Protein AF-A0A813ECW1-F1 (afdb_monomer_lite)

InterPro domains:
  IPR001841 Zinc finger, RING-type [PF13639] (29-78)
  IPR001841 Zinc finger, RING-type [PS50089] (30-78)
  IPR001841 Zinc finger, RING-type [SM00184] (30-77)
  IPR013083 Zinc finger, RING/FYVE/PHD-type [G3DSA:3.30.40.10] (15-83)

pLDDT: mean 78.7, std 11.45, range [41.69, 91.12]

Structure (mmCIF, N/CA/C/O backbone):
data_AF-A0A813ECW1-F1
#
_entry.id   AF-A0A813ECW1-F1
#
loop_
_atom_site.group_PDB
_atom_site.id
_atom_site.type_symbol
_atom_site.label_atom_id
_atom_site.label_alt_id
_atom_site.label_comp_id
_atom_site.label_asym_id
_atom_site.label_entity_id
_atom_site.label_seq_id
_atom_site.pdbx_PDB_ins_code
_atom_site.Cartn_x
_atom_site.Cartn_y
_atom_site.Cartn_z
_atom_site.occupancy
_atom_site.B_iso_or_equiv
_atom_site.auth_seq_id
_atom_site.auth_comp_id
_atom_site.auth_asym_id
_atom_site.auth_atom_id
_atom_site.pdbx_PDB_model_num
ATOM 1 N N . LYS A 1 1 ? 11.290 26.693 -18.564 1.00 41.69 1 LYS A N 1
ATOM 2 C CA . LYS A 1 1 ? 10.638 26.356 -17.272 1.00 41.69 1 LYS A CA 1
ATOM 3 C C . LYS A 1 1 ? 10.086 24.930 -17.364 1.00 41.69 1 LYS A C 1
ATOM 5 O O . LYS A 1 1 ? 8.892 24.751 -17.562 1.00 41.69 1 LYS A O 1
ATOM 10 N N . SER A 1 2 ? 10.957 23.919 -17.320 1.00 41.91 2 SER A N 1
ATOM 11 C CA . SER A 1 2 ? 10.529 22.520 -17.451 1.00 41.91 2 SER A CA 1
ATOM 12 C C . SER A 1 2 ? 10.065 22.011 -16.097 1.00 41.91 2 SER A C 1
ATOM 14 O O . SER A 1 2 ? 10.889 21.720 -15.232 1.00 41.91 2 SER A O 1
ATOM 16 N N . ARG A 1 3 ? 8.746 21.927 -15.909 1.00 52.62 3 ARG A N 1
ATOM 17 C CA . ARG A 1 3 ? 8.145 21.195 -14.792 1.00 52.62 3 ARG A CA 1
ATOM 18 C C . ARG A 1 3 ? 8.405 19.708 -15.031 1.00 52.62 3 ARG A C 1
ATOM 20 O O . ARG A 1 3 ? 7.596 19.027 -15.650 1.00 52.62 3 ARG A O 1
ATOM 27 N N . ARG A 1 4 ? 9.575 19.213 -14.619 1.00 54.56 4 ARG A N 1
ATOM 28 C CA . ARG A 1 4 ? 9.759 17.773 -14.432 1.00 54.56 4 ARG A CA 1
ATOM 29 C C . ARG A 1 4 ? 8.832 17.404 -13.279 1.00 54.56 4 ARG A C 1
ATOM 31 O O . ARG A 1 4 ? 9.107 17.782 -12.148 1.00 54.56 4 ARG A O 1
ATOM 38 N N . THR A 1 5 ? 7.704 16.769 -13.584 1.00 50.12 5 THR A N 1
ATOM 39 C CA . THR A 1 5 ? 6.872 16.115 -12.567 1.00 50.12 5 THR A CA 1
ATOM 40 C C . THR A 1 5 ? 7.782 15.237 -11.711 1.00 50.12 5 THR A C 1
ATOM 42 O O . THR A 1 5 ? 8.613 14.527 -12.296 1.00 50.12 5 THR A O 1
ATOM 45 N N . PRO A 1 6 ? 7.687 15.292 -10.376 1.00 56.75 6 PRO A N 1
A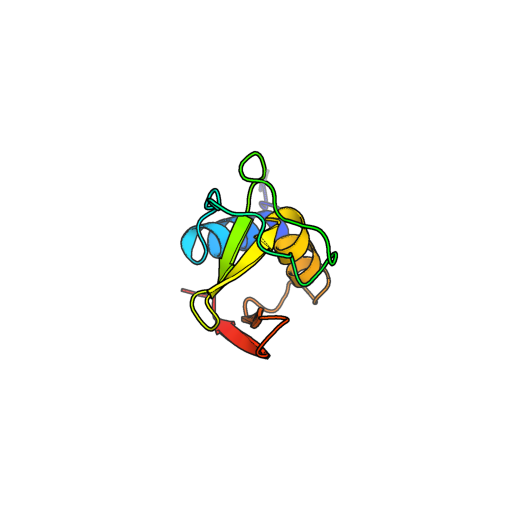TOM 46 C CA . PRO A 1 6 ? 8.549 14.500 -9.519 1.00 56.75 6 PRO A CA 1
ATOM 47 C C . PRO A 1 6 ? 8.357 13.014 -9.853 1.00 56.75 6 PRO A C 1
ATOM 49 O O . PRO A 1 6 ? 7.242 12.535 -10.043 1.00 56.75 6 PRO A O 1
ATOM 52 N N . GLU A 1 7 ? 9.469 12.288 -9.973 1.00 59.19 7 GLU A N 1
ATOM 53 C CA . GLU A 1 7 ? 9.532 10.837 -10.211 1.00 59.19 7 GLU A CA 1
ATOM 54 C C . GLU A 1 7 ? 8.494 10.006 -9.408 1.00 59.19 7 GLU A C 1
ATOM 56 O O . GLU A 1 7 ? 7.880 9.116 -10.006 1.00 59.19 7 GLU A O 1
ATOM 61 N N . PRO A 1 8 ? 8.192 10.317 -8.125 1.00 64.06 8 PRO A N 1
ATOM 62 C CA . PRO A 1 8 ? 7.138 9.634 -7.362 1.00 64.06 8 PRO A CA 1
ATOM 63 C C . PRO A 1 8 ? 5.703 9.808 -7.895 1.00 64.06 8 PRO A C 1
ATOM 65 O O . PRO A 1 8 ? 4.893 8.900 -7.721 1.00 64.06 8 PRO A O 1
ATOM 68 N N . GLU A 1 9 ? 5.356 10.907 -8.577 1.00 68.44 9 GLU A N 1
ATOM 69 C CA . GLU A 1 9 ? 3.990 11.109 -9.104 1.00 68.44 9 GLU A CA 1
ATOM 70 C C . GLU A 1 9 ? 3.674 10.163 -10.268 1.00 68.44 9 GLU A C 1
ATOM 72 O O . GLU A 1 9 ? 2.594 9.575 -10.324 1.00 68.44 9 GLU A O 1
ATOM 77 N N . ARG A 1 10 ? 4.629 9.955 -11.186 1.00 75.75 10 ARG A N 1
ATOM 78 C CA . ARG A 1 10 ? 4.438 9.044 -12.336 1.00 75.75 10 ARG A CA 1
ATOM 79 C C . ARG A 1 10 ? 4.224 7.608 -11.869 1.00 75.75 10 ARG A C 1
ATOM 81 O O . ARG A 1 10 ? 3.431 6.858 -12.438 1.00 75.75 10 ARG A O 1
ATOM 88 N N . LEU A 1 11 ? 4.927 7.254 -10.805 1.00 76.62 11 LEU A N 1
ATOM 89 C CA . LEU A 1 11 ? 4.857 5.955 -10.177 1.00 76.62 11 LEU A CA 1
ATOM 90 C C . LEU A 1 11 ? 3.525 5.754 -9.445 1.00 76.62 11 LEU A C 1
ATOM 92 O O . LEU A 1 11 ? 2.892 4.715 -9.624 1.00 76.62 11 LEU A O 1
ATOM 96 N N . ARG A 1 12 ? 3.063 6.765 -8.695 1.00 77.88 12 ARG A N 1
ATOM 97 C CA . ARG A 1 12 ? 1.750 6.746 -8.035 1.00 77.88 12 ARG A CA 1
ATOM 98 C C . ARG A 1 12 ? 0.613 6.606 -9.041 1.00 77.88 12 ARG A C 1
ATOM 100 O O . ARG A 1 12 ? -0.247 5.759 -8.842 1.00 77.88 12 ARG A O 1
ATOM 107 N N . ASN A 1 13 ? 0.650 7.353 -10.144 1.00 81.56 13 ASN A N 1
ATOM 108 C CA . ASN A 1 13 ? -0.366 7.250 -11.197 1.00 81.56 13 ASN A CA 1
ATOM 109 C C . ASN A 1 13 ? -0.410 5.857 -11.835 1.00 81.56 13 ASN A C 1
ATOM 111 O O . ASN A 1 13 ? -1.481 5.357 -12.159 1.00 81.56 13 ASN A O 1
ATOM 115 N N . SER A 1 14 ? 0.744 5.217 -12.007 1.00 83.94 14 SER A N 1
ATOM 116 C CA . SER A 1 14 ? 0.810 3.881 -12.608 1.00 83.94 14 SER A CA 1
ATOM 117 C C . SER A 1 14 ? 0.308 2.816 -11.646 1.00 83.94 14 SER A C 1
ATOM 119 O O . SER A 1 14 ? -0.483 1.960 -12.026 1.00 83.94 14 SER A O 1
ATOM 121 N N . VAL A 1 15 ? 0.687 2.918 -10.372 1.00 83.69 15 VAL A N 1
ATOM 122 C CA . VAL A 1 15 ? 0.100 2.093 -9.317 1.00 83.69 15 VAL A CA 1
ATOM 123 C C . VAL A 1 15 ? -1.418 2.273 -9.272 1.00 83.69 15 VAL A C 1
ATOM 125 O O . VAL A 1 15 ? -2.128 1.282 -9.177 1.00 83.69 15 VAL A O 1
ATOM 128 N N . ASP A 1 16 ? -1.918 3.503 -9.389 1.00 84.31 16 ASP A N 1
ATOM 129 C CA . ASP A 1 16 ? -3.353 3.787 -9.366 1.00 84.31 16 ASP A CA 1
ATOM 130 C C . ASP A 1 16 ? -4.122 3.171 -10.526 1.00 84.31 16 ASP A C 1
ATOM 132 O O . ASP A 1 16 ? -5.195 2.606 -10.327 1.00 84.31 16 ASP A O 1
ATOM 136 N N . ARG A 1 17 ? -3.512 3.177 -11.711 1.00 84.31 17 ARG A N 1
ATOM 137 C CA . ARG A 1 17 ? -4.077 2.557 -12.910 1.00 84.31 17 ARG A CA 1
ATOM 138 C C . ARG A 1 17 ? -4.141 1.030 -12.825 1.00 84.31 17 ARG A C 1
ATOM 140 O O . ARG A 1 17 ? -5.042 0.437 -13.405 1.00 84.31 17 ARG A O 1
ATOM 147 N N . HIS A 1 18 ? -3.181 0.39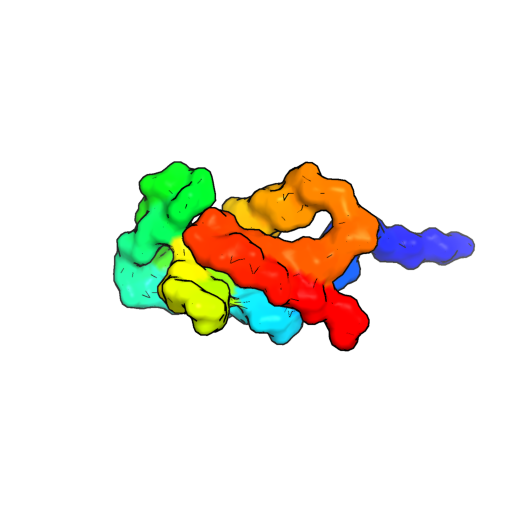9 -12.148 1.00 83.31 18 HIS A N 1
ATOM 148 C CA . HIS A 1 18 ? -3.085 -1.063 -12.049 1.00 83.31 18 HIS A CA 1
ATOM 149 C C . HIS A 1 18 ? -3.765 -1.644 -10.803 1.00 83.31 18 HIS A C 1
ATOM 151 O O . HIS A 1 18 ? -4.280 -2.758 -10.851 1.00 83.31 18 HIS A O 1
ATOM 157 N N . PHE A 1 19 ? -3.763 -0.906 -9.697 1.00 84.31 19 PHE A N 1
ATOM 158 C CA . PHE A 1 19 ? -4.290 -1.333 -8.404 1.00 84.31 19 PHE A CA 1
ATOM 159 C C . PHE A 1 19 ? -5.214 -0.246 -7.865 1.00 84.31 19 PHE A C 1
ATOM 161 O O . PHE A 1 19 ? -4.773 0.546 -7.035 1.00 84.31 19 PHE A O 1
ATOM 168 N N . PRO A 1 20 ? -6.464 -0.140 -8.334 1.00 83.88 20 PRO A N 1
ATOM 169 C CA . PRO A 1 20 ? -7.358 0.923 -7.896 1.00 83.88 20 PRO A CA 1
ATOM 170 C C . PRO A 1 20 ? -7.574 0.883 -6.379 1.00 83.88 20 PRO A C 1
ATOM 172 O O . PRO A 1 20 ? -7.560 -0.180 -5.753 1.00 83.88 20 PRO A O 1
ATOM 175 N N . VAL A 1 21 ? -7.773 2.060 -5.784 1.00 84.75 21 VAL A N 1
ATOM 176 C CA . VAL A 1 21 ? -8.177 2.147 -4.379 1.00 84.75 21 VAL A CA 1
ATOM 177 C C . VAL A 1 21 ? -9.601 1.626 -4.248 1.00 84.75 21 VAL A C 1
ATOM 179 O O . VAL A 1 21 ? -10.513 2.116 -4.912 1.00 84.75 21 VAL A O 1
ATOM 182 N N . VAL A 1 22 ? -9.780 0.662 -3.358 1.00 84.62 22 VAL A N 1
ATOM 183 C CA . VAL A 1 22 ? -11.057 0.068 -2.990 1.00 84.62 22 VAL A CA 1
ATOM 184 C C . VAL A 1 22 ? -11.322 0.319 -1.509 1.00 84.62 22 VAL A C 1
ATOM 186 O O . VAL A 1 22 ? -10.409 0.350 -0.684 1.00 84.62 22 VAL A O 1
ATOM 189 N N . SER A 1 23 ? -12.589 0.517 -1.168 1.00 81.75 23 SER A N 1
ATOM 190 C CA . SER A 1 23 ? -13.065 0.453 0.212 1.00 81.75 23 SER A CA 1
ATOM 191 C C . SER A 1 23 ? -13.428 -0.995 0.513 1.00 81.75 23 SER A C 1
ATOM 193 O O . SER A 1 23 ? -14.302 -1.565 -0.145 1.00 81.75 23 SER A O 1
ATOM 195 N N . VAL A 1 24 ? -12.753 -1.596 1.482 1.00 78.19 24 VAL A N 1
ATOM 196 C CA . VAL A 1 24 ? -13.008 -2.978 1.892 1.00 78.19 24 VAL A CA 1
ATOM 197 C C . VAL A 1 24 ? -14.183 -3.040 2.864 1.00 78.19 24 VAL A C 1
ATOM 199 O O . VAL A 1 24 ? -14.284 -2.245 3.794 1.00 78.19 24 VAL A O 1
ATOM 202 N N . LEU A 1 25 ? -15.094 -3.983 2.625 1.00 68.44 25 LEU A N 1
ATOM 203 C CA . LEU A 1 25 ? -16.191 -4.324 3.529 1.00 68.44 25 LEU A CA 1
ATOM 204 C C . LEU A 1 25 ? -15.751 -5.530 4.362 1.00 68.44 25 LEU A C 1
ATOM 206 O O . LEU A 1 25 ? -15.721 -6.657 3.877 1.00 68.44 25 LEU A O 1
ATOM 210 N N . GLY A 1 26 ? -15.351 -5.257 5.597 1.00 68.00 26 GLY A N 1
ATOM 211 C CA . GLY A 1 26 ? -14.685 -6.197 6.495 1.00 68.00 26 GLY A CA 1
ATOM 212 C C . GLY A 1 26 ? -13.482 -5.509 7.128 1.00 68.00 26 GLY A C 1
ATOM 213 O O . GLY A 1 26 ? -13.075 -4.449 6.664 1.00 68.00 26 GLY A O 1
ATOM 214 N N . GLU A 1 27 ? -12.914 -6.093 8.173 1.00 77.75 27 GLU A N 1
ATOM 215 C CA . GLU A 1 27 ? -11.688 -5.604 8.815 1.00 77.75 27 GLU A CA 1
ATOM 216 C C . GLU A 1 27 ? -10.486 -6.443 8.332 1.00 77.75 27 GLU A C 1
ATOM 218 O O . GLU A 1 27 ? -9.914 -7.196 9.126 1.00 77.75 27 GLU A O 1
ATOM 223 N N . PRO A 1 28 ? -10.103 -6.427 7.030 1.00 84.00 28 PRO A N 1
ATOM 224 C CA . PRO A 1 28 ? -8.956 -7.203 6.591 1.00 84.00 28 PRO A CA 1
ATOM 225 C C . PRO A 1 28 ? -7.690 -6.613 7.205 1.00 84.00 28 PRO A C 1
ATOM 227 O O . PRO A 1 28 ? -7.536 -5.403 7.334 1.00 84.00 28 PRO A O 1
ATOM 230 N N . THR A 1 29 ? -6.756 -7.469 7.591 1.00 87.56 29 THR A N 1
ATOM 231 C CA . THR A 1 29 ? -5.520 -7.023 8.232 1.00 87.56 29 THR A CA 1
ATOM 232 C C . THR A 1 29 ? -4.489 -6.626 7.181 1.00 87.56 29 THR A C 1
ATOM 234 O O . THR A 1 29 ? -4.094 -7.439 6.345 1.00 87.56 29 THR A O 1
ATOM 237 N N . CYS A 1 30 ? -4.004 -5.387 7.239 1.00 88.50 30 CYS A N 1
ATOM 238 C CA . CYS A 1 30 ? -2.899 -4.933 6.406 1.00 88.50 30 CYS A CA 1
ATOM 239 C C . CYS A 1 30 ? -1.614 -5.643 6.845 1.00 88.50 30 CYS A C 1
ATOM 241 O O . CYS A 1 30 ? -1.093 -5.370 7.923 1.00 88.50 30 CYS A O 1
ATOM 243 N N . ALA A 1 31 ? -1.036 -6.502 6.004 1.00 84.94 31 ALA A N 1
ATOM 244 C CA . ALA A 1 31 ? 0.167 -7.249 6.389 1.00 84.94 31 ALA A CA 1
ATOM 245 C C . ALA A 1 31 ? 1.459 -6.401 6.459 1.00 84.94 31 ALA A C 1
ATOM 247 O O . ALA A 1 31 ? 2.517 -6.928 6.789 1.00 84.94 31 ALA A O 1
ATOM 248 N N . ILE A 1 32 ? 1.393 -5.099 6.147 1.00 85.75 32 ILE A N 1
ATOM 249 C CA . ILE A 1 32 ? 2.537 -4.173 6.241 1.00 85.75 32 ILE A CA 1
ATOM 250 C C . ILE A 1 32 ? 2.612 -3.541 7.635 1.00 85.75 32 ILE A C 1
ATOM 252 O O . ILE A 1 32 ? 3.662 -3.582 8.265 1.00 85.75 32 ILE A O 1
ATOM 256 N N . CYS A 1 33 ? 1.509 -2.960 8.118 1.00 88.69 33 CYS A N 1
ATOM 257 C CA . CYS A 1 33 ? 1.447 -2.336 9.445 1.00 88.69 33 CYS A CA 1
ATOM 258 C C . CYS A 1 33 ? 0.822 -3.233 10.522 1.00 88.69 33 CYS A C 1
ATOM 260 O O . CYS A 1 33 ? 0.835 -2.861 11.689 1.00 88.69 33 CYS A O 1
ATOM 262 N N . LEU A 1 34 ? 0.294 -4.402 10.141 1.00 87.81 34 LEU A N 1
ATOM 263 C CA . LEU A 1 34 ? -0.410 -5.359 11.003 1.00 87.81 34 LEU A CA 1
ATOM 264 C C . LEU A 1 34 ? -1.690 -4.803 11.657 1.00 87.81 34 LEU A C 1
ATOM 266 O O . LEU A 1 34 ? -2.210 -5.402 12.595 1.00 87.81 34 LEU A O 1
ATOM 270 N N . SER A 1 35 ? -2.226 -3.696 11.137 1.00 88.75 35 SER A N 1
ATOM 271 C CA . SER A 1 35 ? -3.490 -3.098 11.584 1.00 88.75 35 SER A CA 1
ATOM 272 C C . SER A 1 35 ? -4.662 -3.528 10.705 1.00 88.75 35 SER A C 1
ATOM 274 O O . SER A 1 35 ? -4.489 -3.794 9.512 1.00 88.75 35 SER A O 1
ATOM 276 N N . ALA A 1 36 ? -5.862 -3.566 11.286 1.00 87.44 36 ALA A N 1
ATOM 277 C CA . ALA A 1 36 ? -7.099 -3.729 10.531 1.00 87.44 36 ALA A CA 1
ATOM 278 C C . ALA A 1 36 ? -7.304 -2.530 9.598 1.00 87.44 36 ALA A C 1
ATOM 280 O O . ALA A 1 36 ? -7.158 -1.386 10.018 1.00 87.44 36 ALA A O 1
ATOM 281 N N . VAL A 1 37 ? -7.627 -2.819 8.343 1.00 88.12 37 VAL A N 1
ATOM 282 C CA . VAL A 1 37 ? -8.011 -1.831 7.344 1.00 88.12 37 VAL A CA 1
ATOM 283 C C . VAL A 1 37 ? -9.482 -1.526 7.547 1.00 88.12 37 VAL A C 1
ATOM 285 O O . VAL A 1 37 ? -10.329 -2.406 7.383 1.00 88.12 37 VAL A O 1
ATOM 288 N N . LEU A 1 38 ? -9.790 -0.286 7.907 1.00 83.12 38 LEU A N 1
ATOM 289 C CA . LEU A 1 38 ? -11.172 0.124 8.103 1.00 83.12 38 LEU A CA 1
ATOM 290 C C . LEU A 1 38 ? -11.846 0.428 6.763 1.00 83.12 38 LEU A C 1
ATOM 292 O O . LEU A 1 38 ? -11.222 0.878 5.803 1.00 83.12 38 LEU A O 1
ATOM 296 N N . SER A 1 39 ? -13.164 0.270 6.714 1.00 78.31 39 SER A N 1
ATOM 297 C CA . SER A 1 39 ? -13.986 0.639 5.553 1.00 78.31 39 SER A CA 1
ATOM 298 C C . SER A 1 39 ? -13.975 2.146 5.258 1.00 78.31 39 SER A C 1
ATOM 300 O O . SER A 1 39 ? -14.272 2.563 4.139 1.00 78.31 39 SER A O 1
ATOM 302 N N . THR A 1 40 ? -13.602 2.968 6.243 1.00 81.62 40 THR A N 1
ATOM 303 C CA . THR A 1 40 ? -13.371 4.412 6.095 1.00 81.62 40 THR A CA 1
ATOM 304 C C . THR A 1 40 ? -12.018 4.748 5.470 1.00 81.62 40 THR A C 1
ATOM 306 O O . THR A 1 40 ? -11.789 5.896 5.093 1.00 81.62 40 THR A O 1
ATOM 309 N N . GLU A 1 41 ? -11.109 3.778 5.379 1.00 85.00 41 GLU A N 1
ATOM 310 C CA . GLU A 1 41 ? -9.749 3.980 4.900 1.00 85.00 41 GLU A CA 1
ATOM 311 C C . GLU A 1 41 ? -9.580 3.559 3.441 1.00 85.00 41 GLU A C 1
ATOM 313 O O . GLU A 1 41 ? -10.299 2.727 2.884 1.00 85.00 41 GLU A O 1
ATOM 318 N N . ARG A 1 42 ? -8.593 4.176 2.791 1.00 87.56 42 ARG A N 1
ATOM 319 C CA . ARG A 1 42 ? -8.229 3.868 1.410 1.00 87.56 42 ARG A CA 1
ATOM 320 C C . ARG A 1 42 ? -7.368 2.616 1.411 1.00 87.56 42 ARG A C 1
ATOM 322 O O . ARG A 1 42 ? -6.243 2.653 1.909 1.00 87.56 42 ARG A O 1
ATOM 329 N N . ALA A 1 43 ? -7.860 1.542 0.810 1.00 88.25 43 ALA A N 1
ATOM 330 C CA . ALA A 1 43 ? -7.119 0.300 0.684 1.00 88.25 43 ALA A CA 1
ATOM 331 C C . ALA A 1 43 ? -6.892 -0.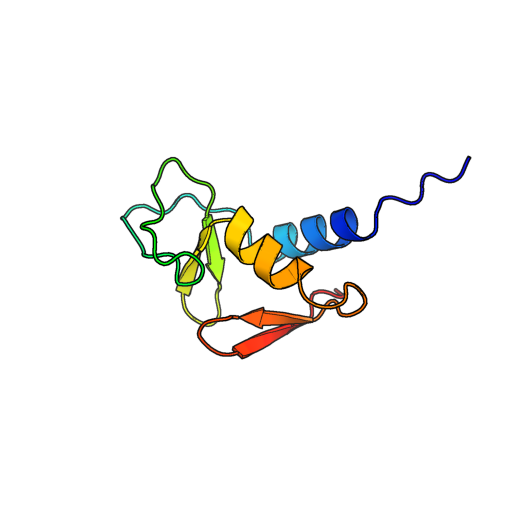065 -0.780 1.00 88.25 43 ALA A C 1
ATOM 333 O O . ALA A 1 43 ? -7.609 0.382 -1.668 1.00 88.25 43 ALA A O 1
ATOM 334 N N . ARG A 1 44 ? -5.875 -0.871 -1.055 1.00 87.94 44 ARG A N 1
ATOM 335 C CA . ARG A 1 44 ? -5.654 -1.489 -2.361 1.00 87.94 44 ARG A CA 1
ATOM 336 C C . ARG A 1 44 ? -5.618 -2.992 -2.179 1.00 87.94 44 ARG A C 1
ATOM 338 O O . ARG A 1 44 ? -4.880 -3.502 -1.334 1.00 87.94 44 ARG A O 1
ATOM 345 N N . GLU A 1 45 ? -6.405 -3.680 -2.992 1.00 86.44 45 GLU A N 1
ATOM 346 C CA . GLU A 1 45 ? -6.360 -5.131 -3.094 1.00 86.44 45 GLU A CA 1
ATOM 347 C C . GLU A 1 45 ? -5.384 -5.536 -4.203 1.00 86.44 45 GLU A C 1
ATOM 349 O O . GLU A 1 45 ? -5.425 -5.015 -5.320 1.00 86.44 45 GLU A O 1
ATOM 354 N N . LEU A 1 46 ? -4.479 -6.460 -3.888 1.00 85.31 46 LEU A N 1
ATOM 355 C CA . LEU A 1 46 ? -3.531 -7.010 -4.853 1.00 85.31 46 LEU A CA 1
ATOM 356 C C . LEU A 1 46 ? -4.116 -8.273 -5.518 1.00 85.31 46 LEU A C 1
ATOM 358 O O . LEU A 1 46 ? -4.306 -9.274 -4.822 1.00 85.31 46 LEU A O 1
ATOM 362 N N . PRO A 1 47 ? -4.309 -8.298 -6.854 1.00 82.19 47 PRO A N 1
ATOM 363 C CA . PRO A 1 47 ? -5.011 -9.377 -7.557 1.00 82.19 47 PRO A CA 1
ATOM 364 C C . PRO A 1 47 ? -4.293 -10.734 -7.513 1.00 82.19 47 PRO A C 1
ATOM 366 O O . PRO A 1 47 ? -4.924 -11.768 -7.678 1.00 82.19 47 PRO A O 1
ATOM 369 N N . CYS A 1 48 ? -2.981 -10.770 -7.263 1.00 84.44 48 CYS A N 1
ATOM 370 C CA . CYS A 1 48 ? -2.231 -12.026 -7.149 1.00 84.44 48 CYS A CA 1
ATOM 371 C C . CYS A 1 48 ? -2.659 -12.877 -5.951 1.00 84.44 48 CYS A C 1
ATOM 373 O O . CYS A 1 48 ? -2.538 -14.096 -6.000 1.00 84.44 48 CYS A O 1
ATOM 375 N N . CYS A 1 49 ? -3.043 -12.228 -4.850 1.00 83.44 49 CYS A N 1
ATOM 376 C CA . CYS A 1 49 ? -3.171 -12.876 -3.548 1.00 83.44 49 CYS A CA 1
ATOM 377 C C . CYS A 1 49 ? -4.421 -12.397 -2.786 1.00 83.44 49 CYS A C 1
ATOM 379 O O . CYS A 1 49 ? -4.551 -12.740 -1.617 1.00 83.44 49 CYS A O 1
ATOM 381 N N . SER A 1 50 ? -5.289 -11.581 -3.407 1.00 81.50 50 SER A N 1
ATOM 382 C CA . SER A 1 50 ? -6.480 -10.925 -2.823 1.00 81.50 50 SER A CA 1
ATOM 383 C C . SER A 1 50 ? -6.254 -10.338 -1.424 1.00 81.50 50 SER A C 1
ATOM 385 O O . SER A 1 50 ? -7.136 -10.326 -0.573 1.00 81.50 50 SER A O 1
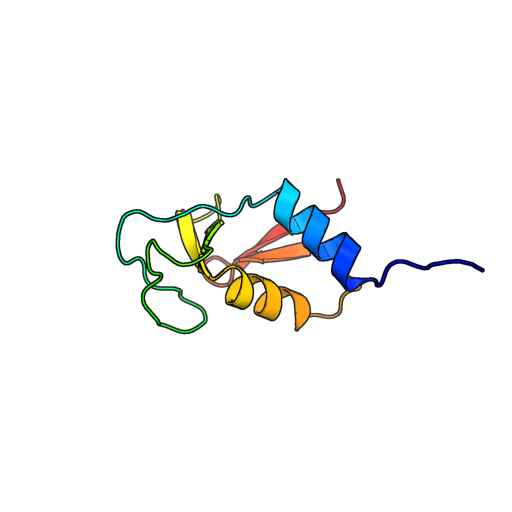ATOM 387 N N . ASN A 1 51 ? -5.031 -9.874 -1.161 1.00 85.81 51 ASN A N 1
ATOM 388 C CA . ASN A 1 51 ? -4.683 -9.247 0.106 1.00 85.81 51 ASN A CA 1
ATOM 389 C C . ASN A 1 51 ? -4.931 -7.746 0.004 1.00 85.81 51 ASN A C 1
ATOM 391 O O . ASN A 1 51 ? -4.552 -7.118 -0.990 1.00 85.81 51 ASN A O 1
ATOM 395 N N . CYS A 1 52 ? -5.518 -7.193 1.058 1.00 87.25 52 CYS A N 1
ATOM 396 C CA . CYS A 1 52 ? -5.826 -5.778 1.169 1.00 87.25 52 CYS A CA 1
ATOM 397 C C . CYS A 1 52 ? -4.771 -5.070 2.017 1.00 87.25 52 CYS A C 1
ATOM 399 O O . CYS A 1 52 ? -4.380 -5.544 3.083 1.00 87.25 52 CYS A O 1
ATOM 401 N N . PHE A 1 53 ? -4.319 -3.917 1.543 1.00 89.25 53 PHE A N 1
ATOM 402 C CA . PHE A 1 53 ? -3.322 -3.093 2.218 1.00 89.25 53 PHE A CA 1
ATOM 403 C C . PHE A 1 53 ? -3.786 -1.649 2.223 1.00 89.25 53 PHE A C 1
ATOM 405 O O . PHE A 1 53 ? -4.446 -1.226 1.278 1.00 89.25 53 PHE A O 1
ATOM 412 N N . HIS A 1 54 ? -3.395 -0.863 3.224 1.00 91.12 54 HIS A N 1
ATOM 413 C CA . HIS A 1 54 ? -3.604 0.582 3.153 1.00 91.12 54 HIS A CA 1
ATOM 414 C C . HIS A 1 54 ? -2.892 1.165 1.928 1.00 91.12 54 HIS A C 1
ATOM 416 O O . HIS A 1 54 ? -1.760 0.770 1.629 1.00 91.12 54 HIS A O 1
ATOM 422 N N . ASP A 1 55 ? -3.540 2.125 1.261 1.00 88.38 55 ASP A N 1
ATOM 423 C CA . ASP A 1 55 ? -2.973 2.898 0.149 1.00 88.38 55 ASP A CA 1
ATOM 424 C C . ASP A 1 55 ? -1.590 3.432 0.527 1.00 88.38 55 ASP A C 1
ATOM 426 O O . ASP A 1 55 ? -0.622 3.227 -0.197 1.00 88.38 55 ASP A O 1
ATOM 430 N N . GLU A 1 56 ? -1.473 4.031 1.709 1.00 87.31 56 GLU A N 1
ATOM 431 C CA . GLU A 1 56 ? -0.212 4.591 2.187 1.00 87.31 56 GLU A CA 1
ATOM 432 C C . GLU A 1 56 ? 0.830 3.509 2.479 1.00 87.31 56 GLU A C 1
ATOM 434 O O . GLU A 1 56 ? 1.963 3.626 2.023 1.00 87.31 56 GLU A O 1
ATOM 439 N N . CYS A 1 57 ? 0.459 2.413 3.151 1.00 89.06 57 CYS A N 1
ATOM 440 C CA . CYS A 1 57 ? 1.403 1.344 3.484 1.00 89.06 57 CYS A CA 1
ATOM 441 C C . CYS A 1 57 ? 2.011 0.690 2.238 1.00 89.06 57 CYS A C 1
ATOM 443 O O . CYS A 1 57 ? 3.225 0.484 2.179 1.00 89.06 57 CYS A O 1
ATOM 445 N N . ILE A 1 58 ? 1.184 0.350 1.242 1.00 85.69 58 ILE A N 1
ATOM 446 C CA . ILE A 1 58 ? 1.681 -0.296 0.021 1.00 85.69 58 ILE A CA 1
ATOM 447 C C . ILE A 1 58 ? 2.493 0.679 -0.833 1.00 85.69 58 ILE A C 1
ATOM 449 O O . ILE A 1 58 ? 3.497 0.281 -1.423 1.00 85.69 58 ILE A O 1
ATOM 453 N N . MET A 1 59 ? 2.107 1.959 -0.863 1.00 83.94 59 MET A N 1
ATOM 454 C CA . MET A 1 59 ? 2.877 3.001 -1.538 1.00 83.94 59 MET A CA 1
ATOM 455 C C . MET A 1 59 ? 4.239 3.188 -0.885 1.00 83.94 59 MET A C 1
ATOM 457 O O . MET A 1 59 ? 5.236 3.191 -1.600 1.00 83.94 59 MET A O 1
ATOM 461 N N . ASP A 1 60 ? 4.298 3.291 0.441 1.00 85.62 60 ASP A N 1
ATOM 462 C CA . ASP A 1 60 ? 5.548 3.477 1.177 1.00 85.62 60 ASP A CA 1
ATOM 463 C C . ASP A 1 60 ? 6.494 2.290 0.966 1.00 85.62 60 ASP A C 1
ATOM 465 O O . ASP A 1 60 ? 7.636 2.469 0.543 1.00 85.62 60 ASP A O 1
ATOM 469 N N . TRP A 1 61 ? 5.978 1.060 1.088 1.00 85.25 61 TRP A N 1
ATOM 470 C CA . TRP A 1 61 ? 6.718 -0.174 0.791 1.00 85.25 61 TRP A CA 1
ATOM 471 C C . TRP A 1 61 ? 7.392 -0.143 -0.586 1.00 85.25 61 TRP A C 1
ATOM 473 O O . TRP A 1 61 ? 8.542 -0.542 -0.787 1.00 85.25 61 TRP A O 1
ATOM 483 N N . TRP A 1 62 ? 6.654 0.354 -1.563 1.00 81.88 62 TRP A N 1
ATOM 484 C CA . TRP A 1 62 ? 7.088 0.475 -2.934 1.00 81.88 62 TRP A CA 1
ATOM 485 C C . TRP A 1 62 ? 8.003 1.683 -3.195 1.00 81.88 62 TRP A C 1
ATOM 487 O O . TRP A 1 62 ? 8.832 1.627 -4.106 1.00 81.88 62 TRP A O 1
ATOM 497 N N . LEU A 1 63 ? 7.866 2.765 -2.432 1.00 77.00 63 LEU A N 1
ATOM 498 C CA . LEU A 1 63 ? 8.708 3.963 -2.489 1.00 77.00 63 LEU A CA 1
ATOM 499 C C . LEU A 1 63 ? 10.057 3.758 -1.777 1.00 77.00 63 LEU A C 1
ATOM 501 O O . LEU A 1 63 ? 11.036 4.391 -2.163 1.00 77.00 63 LEU A O 1
ATOM 505 N N . GLN A 1 64 ? 10.138 2.848 -0.798 1.00 72.75 64 GLN A N 1
ATOM 506 C CA . GLN A 1 64 ? 11.384 2.497 -0.098 1.00 72.75 64 GLN A CA 1
ATOM 507 C C . GLN A 1 64 ? 12.425 1.819 -1.007 1.00 72.75 64 GLN A C 1
ATOM 509 O O . GLN A 1 64 ? 13.628 1.883 -0.744 1.00 72.75 64 GLN A O 1
ATOM 514 N N . LYS A 1 65 ? 11.999 1.152 -2.088 1.00 65.50 65 LYS A N 1
ATOM 515 C CA . LYS A 1 65 ? 12.910 0.575 -3.090 1.00 65.50 65 LYS A CA 1
ATOM 516 C C . LYS A 1 65 ? 13.354 1.661 -4.079 1.00 65.50 65 LYS A C 1
ATOM 518 O O . LYS A 1 65 ? 12.566 2.548 -4.397 1.00 65.50 65 LYS A O 1
ATOM 523 N N . PRO A 1 66 ? 14.587 1.594 -4.621 1.00 60.00 66 PRO A N 1
ATOM 524 C CA . PRO A 1 66 ? 15.075 2.603 -5.555 1.00 60.00 66 PRO A CA 1
ATOM 525 C C . PRO A 1 66 ? 14.095 2.787 -6.724 1.00 60.00 66 PRO A C 1
ATOM 527 O O . PRO A 1 66 ? 13.865 1.863 -7.507 1.00 60.00 66 PRO A O 1
ATOM 530 N N . LEU A 1 67 ? 13.569 4.013 -6.842 1.00 60.03 67 LEU A N 1
ATOM 531 C CA . LEU A 1 67 ? 12.521 4.480 -7.771 1.00 60.03 67 LEU A CA 1
ATOM 532 C C . LEU A 1 67 ? 12.808 4.225 -9.265 1.00 60.03 67 LEU A C 1
ATOM 534 O O . LEU A 1 67 ? 11.945 4.429 -10.115 1.00 60.03 67 LEU A O 1
ATOM 538 N N . ARG A 1 68 ? 14.005 3.728 -9.599 1.00 59.06 68 ARG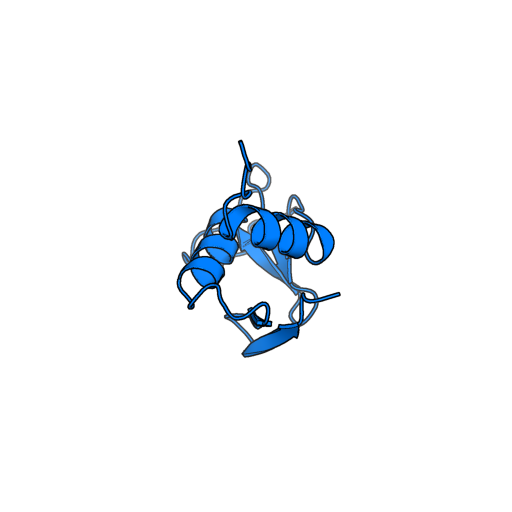 A N 1
ATOM 539 C CA . ARG A 1 68 ? 14.396 3.339 -10.960 1.00 59.06 68 ARG A CA 1
ATOM 540 C C . ARG A 1 68 ? 13.703 2.072 -11.459 1.00 59.06 68 ARG A C 1
ATOM 542 O O . ARG A 1 68 ? 13.684 1.846 -12.668 1.00 59.06 68 ARG A O 1
ATOM 549 N N . SER A 1 69 ? 13.138 1.256 -10.567 1.00 68.62 69 SER A N 1
ATOM 550 C CA . SER A 1 69 ? 12.416 0.047 -10.959 1.00 68.62 69 SER A CA 1
ATOM 551 C C . SER A 1 69 ? 10.906 0.247 -10.860 1.00 68.62 69 SER A C 1
ATOM 553 O O . SER A 1 69 ? 10.350 0.413 -9.778 1.00 68.62 69 SER A O 1
ATOM 555 N N . TRP A 1 70 ? 10.238 0.185 -12.010 1.00 76.38 70 TRP A N 1
ATOM 556 C CA . TRP A 1 70 ? 8.775 0.129 -12.131 1.00 76.38 70 TRP A CA 1
ATOM 557 C C . TRP A 1 70 ? 8.193 -1.240 -11.734 1.00 76.38 70 TRP A C 1
ATOM 559 O O . TRP A 1 70 ? 6.982 -1.440 -11.788 1.00 76.38 70 TRP A O 1
ATOM 569 N N . ILE A 1 71 ? 9.047 -2.178 -11.317 1.00 81.38 71 ILE A N 1
ATOM 570 C CA . ILE A 1 71 ? 8.641 -3.501 -10.856 1.00 81.38 71 ILE A CA 1
ATOM 571 C C . ILE A 1 71 ? 8.175 -3.404 -9.402 1.00 81.38 71 ILE A C 1
ATOM 573 O O . ILE A 1 71 ? 8.938 -3.033 -8.506 1.00 81.38 71 ILE A O 1
ATOM 577 N N . ARG A 1 72 ? 6.918 -3.768 -9.160 1.00 82.88 72 ARG A N 1
ATOM 578 C CA . ARG A 1 72 ? 6.287 -3.794 -7.842 1.00 82.88 72 ARG A CA 1
ATOM 579 C C . ARG A 1 72 ? 6.175 -5.207 -7.322 1.00 82.88 72 ARG A C 1
ATOM 581 O O . ARG A 1 72 ? 5.565 -6.055 -7.956 1.00 82.88 72 ARG A O 1
ATOM 588 N N . GLN A 1 73 ? 6.739 -5.455 -6.150 1.00 85.38 73 GLN A N 1
ATOM 589 C CA . GLN A 1 73 ? 6.658 -6.762 -5.510 1.00 85.38 73 GLN A CA 1
ATOM 590 C C . GLN A 1 73 ? 5.571 -6.772 -4.444 1.00 85.38 73 GLN A C 1
ATOM 592 O O . GLN A 1 73 ? 5.513 -5.863 -3.612 1.00 85.38 73 GLN A O 1
ATOM 597 N N . CYS A 1 74 ? 4.729 -7.804 -4.462 1.00 85.88 74 CYS A N 1
ATOM 598 C CA . CYS A 1 74 ? 3.779 -8.058 -3.387 1.00 85.88 74 CYS A CA 1
ATOM 599 C C . CYS A 1 74 ? 4.537 -8.499 -2.120 1.00 85.88 74 CYS A C 1
ATOM 601 O O . CYS A 1 74 ? 5.300 -9.466 -2.194 1.00 85.88 74 CYS A O 1
ATOM 603 N N . PRO A 1 75 ? 4.332 -7.856 -0.956 1.00 82.88 75 PRO A N 1
ATOM 604 C CA . PRO A 1 75 ? 5.007 -8.247 0.283 1.00 82.88 75 PRO A CA 1
ATOM 605 C C . PRO A 1 75 ? 4.598 -9.645 0.775 1.00 82.88 75 PRO A C 1
ATOM 607 O O . PRO A 1 75 ? 5.404 -10.321 1.405 1.00 82.88 75 PRO A O 1
ATOM 610 N N . MET A 1 76 ? 3.391 -10.113 0.435 1.00 82.81 76 MET A N 1
ATOM 611 C CA . MET A 1 76 ? 2.867 -11.409 0.891 1.00 82.81 76 MET A CA 1
ATOM 612 C C . MET A 1 76 ? 3.363 -12.590 0.059 1.00 82.81 76 MET A C 1
ATOM 614 O O . MET A 1 76 ? 3.756 -13.619 0.596 1.00 82.81 76 MET A O 1
ATOM 618 N N . CYS A 1 77 ? 3.353 -12.449 -1.265 1.00 86.38 77 CYS A N 1
ATOM 619 C CA . CYS A 1 77 ? 3.615 -13.566 -2.176 1.00 86.38 77 CYS A CA 1
ATOM 620 C C . CYS A 1 77 ? 4.766 -13.317 -3.152 1.00 86.38 77 CYS A C 1
ATOM 622 O O . CYS A 1 77 ? 5.026 -14.140 -4.023 1.00 86.38 77 CYS A O 1
ATOM 624 N N . ARG A 1 78 ? 5.473 -12.186 -3.016 1.00 84.25 78 ARG A N 1
ATOM 625 C CA . ARG A 1 78 ? 6.641 -11.802 -3.831 1.00 84.25 78 ARG A CA 1
ATOM 626 C C . ARG A 1 78 ? 6.381 -11.740 -5.341 1.00 84.25 78 ARG A C 1
ATOM 628 O O . ARG A 1 78 ? 7.325 -11.652 -6.123 1.00 84.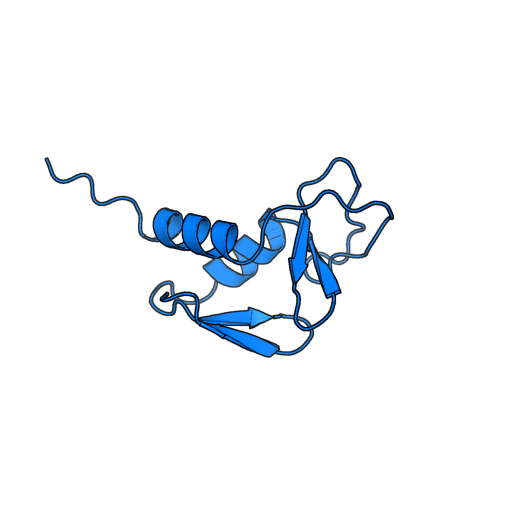25 78 ARG A O 1
ATOM 635 N N . HIS A 1 79 ? 5.114 -11.728 -5.757 1.00 85.94 79 HIS A N 1
ATOM 636 C CA . HIS A 1 79 ? 4.737 -11.563 -7.155 1.00 85.94 79 HIS A CA 1
ATOM 637 C C . HIS A 1 79 ? 5.203 -10.199 -7.670 1.00 85.94 79 HIS A C 1
ATOM 639 O O . HIS A 1 79 ? 4.984 -9.186 -7.003 1.00 85.94 79 HIS A O 1
ATOM 645 N N . CYS A 1 80 ? 5.858 -10.188 -8.831 1.00 84.81 80 CYS A N 1
ATOM 646 C CA . CYS A 1 80 ? 6.399 -8.990 -9.464 1.00 84.81 80 CYS A CA 1
ATOM 647 C C . CYS A 1 80 ? 5.422 -8.475 -10.523 1.00 84.81 80 CYS A C 1
ATOM 649 O O . CYS A 1 80 ? 5.143 -9.174 -11.489 1.00 84.81 80 CYS A O 1
ATOM 651 N N . TYR A 1 81 ? 4.961 -7.241 -10.374 1.00 82.81 81 TYR A N 1
ATOM 652 C CA . TYR A 1 81 ? 4.172 -6.536 -11.373 1.00 82.81 81 TYR A CA 1
ATOM 653 C C . TYR A 1 81 ? 5.056 -5.535 -12.092 1.00 82.81 81 TYR A C 1
ATOM 655 O O . TYR A 1 81 ? 5.605 -4.636 -11.457 1.00 82.81 81 TYR A O 1
ATOM 663 N N . ASP A 1 82 ? 5.195 -5.681 -13.402 1.00 85.06 82 ASP A N 1
ATOM 664 C CA . ASP A 1 82 ? 5.818 -4.651 -14.220 1.00 85.06 82 ASP A CA 1
ATOM 665 C C . ASP A 1 82 ? 4.768 -3.593 -14.549 1.00 85.06 82 ASP A C 1
ATOM 667 O O . ASP A 1 82 ? 3.802 -3.860 -15.264 1.00 85.06 82 ASP A O 1
ATOM 671 N N . LEU A 1 83 ? 4.930 -2.399 -13.984 1.00 78.06 83 LEU A N 1
ATOM 672 C CA . LEU A 1 83 ? 4.002 -1.313 -14.242 1.00 78.06 83 LEU A CA 1
ATOM 673 C C . LEU A 1 83 ? 4.305 -0.575 -15.556 1.00 78.06 83 LEU A C 1
ATOM 675 O O . LEU A 1 83 ? 3.523 0.302 -15.881 1.00 78.06 83 LEU A O 1
ATOM 679 N N . LYS A 1 84 ? 5.423 -0.826 -16.274 1.00 68.94 84 LYS A N 1
ATOM 680 C CA . LYS A 1 84 ? 5.944 0.027 -17.381 1.00 68.94 84 LYS A CA 1
ATOM 681 C C . LYS A 1 84 ? 5.029 0.179 -18.615 1.00 68.94 84 LYS A C 1
ATOM 683 O O . LYS A 1 84 ? 5.484 0.731 -19.617 1.00 68.94 84 LYS A O 1
ATOM 688 N N . ALA A 1 85 ? 3.788 -0.298 -18.563 1.00 52.94 85 ALA A N 1
ATOM 689 C CA . ALA A 1 85 ? 2.840 -0.320 -19.673 1.00 52.94 85 ALA A CA 1
ATOM 690 C C . ALA A 1 85 ? 2.157 1.035 -19.940 1.00 52.94 85 ALA A C 1
ATOM 692 O O . ALA A 1 85 ? 1.528 1.631 -19.025 1.00 52.94 85 ALA A O 1
#

Secondary structure (DSSP, 8-state):
------HHHHHHHHHHHHS-EE--SS--B-TTT-PBPPTTS-EEEETTTTEEEEHHHHHHHHHSS-TT--EEEPTTT-PEEE---

Organism: Polarella glacialis (NCBI:txid89957)

Sequence (85 aa):
KSRRTPEPERLRNSVDRHFPVVSVLGEPTCAICLSAVLSTERARELPCCSNCFHDECIMDWWLQKPLRSWIRQCPMCRHCYDLKA

Radius of gyration: 13.38 Å; chains: 1; bounding box: 31×40×31 Å

Foldseek 3Di:
DDPPPPLLVVLLVLCCVVWPWDQDDDQAAAPQVRGTRHSPFTWTQDPVPRHIHGPVRLSVVQVVPPSPACWRADPPPRDTDRSVD